Protein AF-A0A1N6DNS8-F1 (afdb_monomer)

InterPro domains:
  IPR029045 ClpP/crotonase-like domain superfamily [SSF52096] (50-118)

Sequence (137 aa):
MKKILEVLIFLCLSTLSILAQSKSKLLSKEEVLEDLDYLYKSLIEAHSQSAVTASQIQDYNFGEIVGEETGEYPSLYASVIRYKLPNSGIEVQASKGYIVRVNGSTTERGVIPDIFIKDYLLDEEDEILEGLLKRLN

Secondary structure (DSSP, 8-state):
-HHHHHHHHHHHHHHHHHHHTS---PPPHHHHHHHHHHHHHHHHHT-TTHHHHHHHHHHTTS---EES--SS-SSEEEEEEEEE-TTT-PEEEEEEEEEPPTT----SS-PPPSEE----TTSS--HHHHHHHHHH-

Foldseek 3Di:
DVVVVVVVVVVVVVVVVVVVVPDPPDDDPVRVVVVVVVVVVVVQLPPPCVQLVQLCCVVVVVDFFEEAFHNADNWAQDDWDWDADPPPRDIDIDGPDTHARPVRDPDRTGDGTPHYWYDPVPDPDDRRVVVVVVVVD

Structure (mmCIF, N/CA/C/O backbone):
data_AF-A0A1N6DNS8-F1
#
_entry.id   AF-A0A1N6DNS8-F1
#
loop_
_atom_site.group_PDB
_atom_site.id
_atom_site.type_symbol
_atom_site.label_atom_id
_atom_site.label_alt_id
_atom_site.label_comp_id
_atom_site.label_asym_id
_atom_site.label_entity_id
_atom_site.label_seq_id
_atom_site.pdbx_PDB_ins_code
_atom_site.Cartn_x
_atom_site.Cartn_y
_atom_site.Cartn_z
_atom_site.occupancy
_atom_site.B_iso_or_equiv
_atom_site.auth_seq_id
_atom_site.auth_comp_id
_atom_site.auth_asym_id
_atom_site.auth_atom_id
_atom_site.pdbx_PDB_model_num
ATOM 1 N N . MET A 1 1 ? -12.651 12.111 63.424 1.00 64.00 1 MET A N 1
ATOM 2 C CA . MET A 1 1 ? -11.457 11.521 62.773 1.00 64.00 1 MET A CA 1
ATOM 3 C C . MET A 1 1 ? -11.729 11.049 61.345 1.00 64.00 1 MET A C 1
ATOM 5 O O . MET A 1 1 ? -11.044 11.519 60.453 1.00 64.00 1 MET A O 1
ATOM 9 N N . LYS A 1 2 ? -12.752 10.218 61.090 1.00 69.00 2 LYS A N 1
ATOM 10 C CA . LYS A 1 2 ? -13.064 9.680 59.745 1.00 69.00 2 LYS A CA 1
ATOM 11 C C . LYS A 1 2 ? -13.299 10.750 58.655 1.00 69.00 2 LYS A C 1
ATOM 13 O O . LYS A 1 2 ? -12.671 10.695 57.610 1.00 69.00 2 LYS A O 1
ATOM 18 N N . LYS A 1 3 ? -14.077 11.797 58.962 1.00 69.12 3 LYS A N 1
ATOM 19 C CA . LYS A 1 3 ? -14.329 12.925 58.038 1.00 69.12 3 LYS A CA 1
ATOM 20 C C . LYS A 1 3 ? -13.080 13.745 57.686 1.00 69.12 3 LYS A C 1
ATOM 22 O O . LYS A 1 3 ? -12.985 14.276 56.592 1.00 69.12 3 LYS A O 1
ATOM 27 N N . ILE A 1 4 ? -12.121 13.850 58.608 1.00 80.75 4 ILE A N 1
ATOM 28 C CA . ILE A 1 4 ? -10.861 14.577 58.368 1.00 80.75 4 ILE A CA 1
ATOM 29 C C . ILE A 1 4 ? -9.964 13.759 57.431 1.00 80.75 4 ILE A C 1
ATOM 31 O O . ILE A 1 4 ? -9.344 14.317 56.532 1.00 80.75 4 ILE A O 1
ATOM 35 N N . LEU A 1 5 ? -9.954 12.434 57.603 1.00 81.00 5 LEU A N 1
ATOM 36 C CA . LEU A 1 5 ? -9.231 11.515 56.728 1.00 81.00 5 LEU A CA 1
ATOM 37 C C . LEU A 1 5 ? -9.802 11.520 55.300 1.00 81.00 5 LEU A C 1
ATOM 39 O O . LEU A 1 5 ? -9.039 11.568 54.344 1.00 81.00 5 LEU A O 1
ATOM 43 N N . GLU A 1 6 ? -11.128 11.540 55.151 1.00 78.25 6 GLU A N 1
ATOM 44 C CA . GLU A 1 6 ? -11.794 11.618 53.841 1.00 78.25 6 GLU A CA 1
ATOM 45 C C . GLU A 1 6 ? -11.474 12.927 53.102 1.00 78.25 6 GLU A C 1
ATOM 47 O O . GLU A 1 6 ? -11.162 12.901 51.913 1.00 78.25 6 GLU A O 1
ATOM 52 N N . VAL A 1 7 ? -11.463 14.063 53.810 1.00 79.94 7 VAL A N 1
ATOM 53 C CA . VAL A 1 7 ? -11.092 15.366 53.229 1.00 79.94 7 VAL A CA 1
ATOM 54 C C . VAL A 1 7 ? -9.617 15.398 52.815 1.00 79.94 7 VAL A C 1
ATOM 56 O O . VAL A 1 7 ? -9.301 15.899 51.739 1.00 79.94 7 VAL A O 1
ATOM 59 N N . LEU A 1 8 ? -8.717 14.822 53.619 1.00 78.94 8 LEU A N 1
ATOM 60 C CA . LEU A 1 8 ? -7.289 14.723 53.291 1.00 78.94 8 LEU A CA 1
ATOM 61 C C . LEU A 1 8 ? -7.030 13.847 52.061 1.00 78.94 8 LEU A C 1
ATOM 63 O O . LEU A 1 8 ? -6.224 14.213 51.208 1.00 78.94 8 LEU A O 1
ATOM 67 N N . ILE A 1 9 ? -7.739 12.723 51.936 1.00 79.56 9 ILE A N 1
ATOM 68 C CA . ILE A 1 9 ? -7.652 11.848 50.761 1.00 79.56 9 ILE A CA 1
ATOM 69 C C . ILE A 1 9 ? -8.123 12.602 49.511 1.00 79.56 9 ILE A C 1
ATOM 71 O O . ILE A 1 9 ? -7.428 12.591 48.496 1.00 79.56 9 ILE A O 1
ATOM 75 N N . PHE A 1 10 ? -9.241 13.328 49.592 1.00 76.44 10 PHE A N 1
ATOM 76 C CA . PHE A 1 10 ? -9.766 14.100 48.462 1.00 76.44 10 PHE A CA 1
ATOM 77 C C . PHE A 1 10 ? -8.820 15.235 48.025 1.00 76.44 10 PHE A C 1
ATOM 79 O O . PHE A 1 10 ? -8.653 15.469 46.829 1.00 76.44 10 PHE A O 1
ATOM 86 N N . LEU A 1 11 ? -8.142 15.894 48.976 1.00 71.06 11 LEU A N 1
ATOM 87 C CA . LEU A 1 11 ? -7.125 16.918 48.694 1.00 71.06 11 LEU A CA 1
ATOM 88 C C . LEU A 1 11 ? -5.854 16.328 48.044 1.00 71.06 11 LEU A C 1
ATOM 90 O O . LEU A 1 11 ? -5.234 16.950 47.182 1.00 71.06 11 LEU A O 1
ATOM 94 N N . CYS A 1 12 ? -5.466 15.110 48.431 1.00 68.81 12 CYS A N 1
ATOM 95 C CA . CYS A 1 12 ? -4.342 14.398 47.818 1.00 68.81 12 CYS A CA 1
ATOM 96 C C . CYS A 1 12 ? -4.657 13.959 46.376 1.00 68.81 12 CYS A C 1
ATOM 98 O O . CYS A 1 12 ? -3.835 14.125 45.478 1.00 68.81 12 CYS A O 1
ATOM 100 N N . LEU A 1 13 ? -5.859 13.434 46.123 1.00 65.81 13 LEU A N 1
ATOM 101 C CA . LEU A 1 13 ? -6.272 12.990 44.785 1.00 65.81 13 LEU A CA 1
ATOM 102 C C . LEU A 1 13 ? -6.435 14.147 43.786 1.00 65.81 13 LEU A C 1
ATOM 104 O O . LEU A 1 13 ? -6.125 13.989 42.602 1.00 65.81 13 LEU A O 1
ATOM 108 N N . SER A 1 14 ? -6.867 15.324 44.245 1.00 64.25 14 SER A N 1
ATOM 109 C CA . SER A 1 14 ? -6.985 16.496 43.372 1.00 64.25 14 SER A CA 1
ATOM 110 C C . SER A 1 14 ? -5.620 17.065 42.969 1.00 64.25 14 SER A C 1
ATOM 112 O O . SER A 1 14 ? -5.445 17.475 41.823 1.00 64.25 14 SER A O 1
ATOM 114 N N . THR A 1 15 ? -4.619 17.015 43.853 1.00 60.06 15 THR A N 1
ATOM 115 C CA . THR A 1 15 ? -3.256 17.497 43.557 1.00 60.06 15 THR A CA 1
ATOM 116 C C . THR A 1 15 ? -2.458 16.548 42.654 1.00 60.06 15 THR A C 1
ATOM 118 O O . THR A 1 15 ? -1.701 17.015 41.803 1.00 60.06 15 THR A O 1
ATOM 121 N N . LEU A 1 16 ? -2.693 15.232 42.739 1.00 58.09 16 LEU A N 1
ATOM 122 C CA . LEU A 1 16 ? -2.138 14.235 41.805 1.00 58.09 16 LEU A CA 1
ATOM 123 C C . LEU A 1 16 ? -2.593 14.464 40.352 1.00 58.09 16 LEU A C 1
ATOM 125 O O . LEU A 1 16 ? -1.810 14.288 39.419 1.00 58.09 16 LEU A O 1
ATOM 129 N N . SER A 1 17 ? -3.832 14.922 40.159 1.00 56.84 17 SER A N 1
ATOM 130 C CA . SER A 1 17 ? -4.396 15.189 38.828 1.00 56.84 17 SER A CA 1
ATOM 131 C C . SER A 1 17 ? -3.780 16.424 38.150 1.00 56.84 17 SER A C 1
ATOM 133 O O . SER A 1 17 ? -3.705 16.476 36.924 1.00 56.84 17 SER A O 1
ATOM 135 N N . ILE A 1 18 ? -3.308 17.402 38.934 1.00 56.00 18 ILE A N 1
ATOM 136 C CA . ILE A 1 18 ? -2.697 18.647 38.432 1.00 56.00 18 ILE A CA 1
ATOM 137 C C . ILE A 1 18 ? -1.241 18.406 37.996 1.00 56.00 18 ILE A C 1
ATOM 139 O O . ILE A 1 18 ? -0.801 18.940 36.981 1.00 56.00 18 ILE A O 1
ATOM 143 N N . LEU A 1 19 ? -0.503 17.547 38.709 1.00 53.19 19 LEU A N 1
ATOM 144 C CA . LEU A 1 19 ? 0.877 17.180 38.359 1.00 53.19 19 LEU A CA 1
ATOM 145 C C . LEU A 1 19 ? 0.963 16.283 37.112 1.00 53.19 19 LEU A C 1
ATOM 147 O O . LEU A 1 19 ? 1.930 16.386 36.358 1.00 53.19 19 LEU A O 1
ATOM 151 N N . ALA A 1 20 ? -0.049 15.446 36.858 1.00 53.62 20 ALA A N 1
ATOM 152 C CA . ALA A 1 20 ? -0.094 14.582 35.675 1.00 53.62 20 ALA A CA 1
ATOM 153 C C . ALA A 1 20 ? -0.348 15.351 34.362 1.00 53.62 20 ALA A C 1
ATOM 155 O O . ALA A 1 20 ? 0.065 14.892 33.301 1.00 53.62 20 ALA A O 1
ATOM 156 N N . GLN A 1 21 ? -0.981 16.530 34.420 1.00 54.34 21 GLN A N 1
ATOM 157 C CA . GLN A 1 21 ? -1.302 17.335 33.232 1.00 54.34 21 GLN A CA 1
ATOM 158 C C . GLN A 1 21 ? -0.186 18.314 32.807 1.00 54.34 21 GLN A C 1
ATOM 160 O O . GLN A 1 21 ? -0.328 18.992 31.796 1.00 54.34 21 GLN A O 1
ATOM 165 N N . SER A 1 22 ? 0.939 18.398 33.532 1.00 48.84 22 SER A N 1
ATOM 166 C CA . SER A 1 22 ? 1.898 19.513 33.390 1.00 48.84 22 SER A CA 1
ATOM 167 C C . SER A 1 22 ? 3.200 19.208 32.624 1.00 48.84 22 SER A C 1
ATOM 169 O O . SER A 1 22 ? 4.074 20.074 32.558 1.00 48.84 22 SER A O 1
ATOM 171 N N . LYS A 1 23 ? 3.391 18.022 32.038 1.00 49.31 23 LYS A N 1
ATOM 172 C CA . LYS A 1 23 ? 4.603 17.725 31.247 1.00 49.31 23 LYS A CA 1
ATOM 173 C C . LYS A 1 23 ? 4.253 17.336 29.813 1.00 49.31 23 LYS A C 1
ATOM 175 O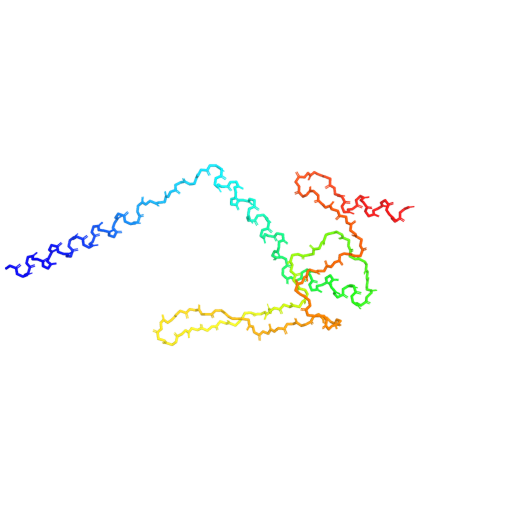 O . LYS A 1 23 ? 4.344 16.171 29.444 1.00 49.31 23 LYS A O 1
ATOM 180 N N . SER A 1 24 ? 3.928 18.316 28.971 1.00 57.44 24 SER A N 1
ATOM 181 C CA . SER A 1 24 ? 4.277 18.177 27.556 1.00 57.44 24 SER A CA 1
ATOM 182 C C . SER A 1 24 ? 5.804 18.239 27.475 1.00 57.44 24 SER A C 1
ATOM 184 O O . SER A 1 24 ? 6.420 19.288 27.658 1.00 57.44 24 SER A O 1
ATOM 186 N N . LYS A 1 25 ? 6.449 17.081 27.311 1.00 71.88 25 LYS A N 1
ATOM 187 C CA . LYS A 1 25 ? 7.879 17.036 26.999 1.00 71.88 25 LYS A CA 1
ATOM 188 C C . LYS A 1 25 ? 8.037 17.733 25.644 1.00 71.88 25 LYS A C 1
ATOM 190 O O . LYS A 1 25 ? 7.491 17.259 24.655 1.00 71.88 25 LYS A O 1
ATOM 195 N N . LEU A 1 26 ? 8.707 18.885 25.619 1.00 72.81 26 LEU A N 1
ATOM 196 C CA . LEU A 1 26 ? 9.147 19.496 24.365 1.00 72.81 26 LEU A CA 1
ATOM 197 C C . LEU A 1 26 ? 10.081 18.491 23.683 1.00 72.81 26 LEU A C 1
ATOM 199 O O . LEU A 1 26 ? 11.079 18.094 24.287 1.00 72.81 26 LEU A O 1
ATOM 203 N N . LEU A 1 27 ? 9.702 18.047 22.485 1.00 81.31 27 LEU A N 1
ATOM 204 C CA . LEU A 1 27 ? 10.492 17.119 21.680 1.00 81.31 27 LEU A CA 1
ATOM 205 C C . LEU A 1 27 ? 11.820 17.777 21.291 1.00 81.31 27 LEU A C 1
ATOM 207 O O . LEU A 1 27 ? 11.866 18.978 21.004 1.00 81.31 27 LEU A O 1
ATOM 211 N N . SER A 1 28 ? 12.902 17.001 21.290 1.00 88.38 28 SER A N 1
ATOM 212 C CA . SER A 1 28 ? 14.176 17.446 20.733 1.00 88.38 28 SER A CA 1
ATOM 213 C C . SER A 1 28 ? 14.093 17.526 19.206 1.00 88.38 28 SER A C 1
ATOM 215 O O . SER A 1 28 ? 13.202 16.955 18.577 1.00 88.38 28 SER A O 1
ATOM 217 N N . LYS A 1 29 ? 15.035 18.242 18.584 1.00 90.00 29 LYS A N 1
ATOM 218 C CA . LYS A 1 29 ? 15.113 18.329 17.120 1.00 90.00 29 LYS A CA 1
ATOM 219 C C . LYS A 1 29 ? 15.270 16.941 16.491 1.00 90.00 29 LYS A C 1
ATOM 221 O O . LYS A 1 29 ? 14.706 16.686 15.436 1.00 90.00 29 LYS A O 1
ATOM 226 N N . GLU A 1 30 ? 16.029 16.068 17.139 1.00 92.75 30 GLU A N 1
ATOM 227 C CA . GLU A 1 30 ? 16.284 14.696 16.706 1.00 92.75 30 GLU A CA 1
ATOM 228 C C . GLU A 1 30 ? 15.007 13.854 16.768 1.00 92.75 30 GLU A C 1
ATOM 230 O O . GLU A 1 30 ? 14.681 13.214 15.776 1.00 92.75 30 GLU A O 1
ATOM 235 N N . GLU A 1 31 ? 14.244 13.935 17.869 1.00 88.75 31 GLU A N 1
ATOM 236 C CA . GLU A 1 31 ? 12.945 13.251 18.004 1.00 88.75 31 GLU A CA 1
ATOM 237 C C . GLU A 1 31 ? 11.963 13.712 16.904 1.00 88.75 31 GLU A C 1
ATOM 239 O O . GLU A 1 31 ? 11.290 12.894 16.287 1.00 88.75 31 GLU A O 1
ATOM 244 N N . VAL A 1 32 ? 11.932 15.013 16.582 1.00 87.12 32 VAL A N 1
ATOM 245 C CA . VAL A 1 32 ? 11.083 15.546 15.497 1.00 87.12 32 VAL A CA 1
ATOM 246 C C . VAL A 1 32 ? 11.524 15.057 14.113 1.00 87.12 32 VAL A C 1
ATOM 248 O O . VAL A 1 32 ? 10.679 14.814 13.256 1.00 87.12 32 VAL A O 1
ATOM 251 N N . LEU A 1 33 ? 12.831 14.941 13.863 1.00 86.69 33 LEU A N 1
ATOM 252 C CA . LEU A 1 33 ? 13.345 14.451 12.579 1.00 86.69 33 LEU A CA 1
ATOM 253 C C . LEU A 1 33 ? 13.067 12.957 12.387 1.00 86.69 33 LEU A C 1
ATOM 255 O O . LEU A 1 33 ? 12.752 12.547 11.274 1.00 86.69 33 LEU A O 1
ATOM 259 N N . GLU A 1 34 ? 13.149 12.166 13.455 1.00 90.69 34 GLU A N 1
ATOM 260 C CA . GLU A 1 34 ? 12.799 10.743 13.436 1.00 90.69 34 GLU A CA 1
ATOM 261 C C . GLU A 1 34 ? 11.298 10.543 13.187 1.00 90.69 34 GLU A C 1
ATOM 263 O O . GLU A 1 34 ? 10.919 9.768 12.311 1.00 90.69 34 GLU A O 1
ATOM 268 N N . ASP A 1 35 ? 10.445 11.320 13.862 1.00 87.00 35 ASP A N 1
ATOM 269 C CA . ASP A 1 35 ? 8.999 11.324 13.614 1.00 87.00 35 ASP A CA 1
ATOM 270 C C . ASP A 1 35 ? 8.662 11.765 12.181 1.00 87.00 35 ASP A C 1
ATOM 272 O O . ASP A 1 35 ? 7.724 11.241 11.581 1.00 87.00 35 ASP A O 1
ATOM 276 N N . LEU A 1 36 ? 9.414 12.715 11.611 1.00 85.19 36 LEU A N 1
ATOM 277 C CA . LEU A 1 36 ? 9.203 13.172 10.238 1.00 85.19 36 LEU A CA 1
ATOM 278 C C . LEU A 1 36 ? 9.614 12.109 9.213 1.00 85.19 36 LEU A C 1
ATOM 280 O O . LEU A 1 36 ? 8.876 11.902 8.255 1.00 85.19 36 LEU A O 1
ATOM 284 N N . ASP A 1 37 ? 10.732 11.411 9.423 1.00 81.75 37 ASP A N 1
ATOM 285 C CA . ASP A 1 37 ? 11.141 10.261 8.602 1.00 81.75 37 ASP A CA 1
ATOM 286 C C . ASP A 1 37 ? 10.127 9.110 8.706 1.00 81.75 37 ASP A C 1
ATOM 288 O O . ASP A 1 37 ? 9.737 8.518 7.699 1.00 81.75 37 ASP A O 1
ATOM 292 N N . TYR A 1 38 ? 9.623 8.839 9.912 1.00 82.06 38 TYR A N 1
ATOM 293 C CA . TYR A 1 38 ? 8.574 7.847 10.134 1.00 82.06 38 TYR A CA 1
ATOM 294 C C . TYR A 1 38 ? 7.263 8.232 9.441 1.00 82.06 38 TYR A C 1
ATOM 296 O O . TYR A 1 38 ? 6.665 7.408 8.747 1.00 82.06 38 TYR A O 1
ATOM 304 N N . LEU A 1 39 ? 6.816 9.482 9.597 1.00 78.12 39 LEU A N 1
ATOM 305 C CA . LEU A 1 39 ? 5.620 10.004 8.939 1.00 78.12 39 LEU A CA 1
ATOM 306 C C . LEU A 1 39 ? 5.769 9.931 7.421 1.00 78.12 39 LEU A C 1
ATOM 308 O O . LEU A 1 39 ? 4.842 9.523 6.730 1.00 78.12 39 LEU A O 1
ATOM 312 N N . TYR A 1 40 ? 6.939 10.298 6.914 1.00 74.31 40 TYR A N 1
ATOM 313 C CA . TYR A 1 40 ? 7.266 10.263 5.501 1.00 74.31 40 TYR A CA 1
ATOM 314 C C . TYR A 1 40 ? 7.179 8.842 4.925 1.00 74.31 40 TYR A C 1
ATOM 316 O O . TYR A 1 40 ? 6.443 8.612 3.966 1.00 74.31 40 TYR A O 1
ATOM 324 N N . LYS A 1 41 ? 7.826 7.866 5.573 1.00 70.75 41 LYS A N 1
ATOM 325 C CA . LYS A 1 41 ? 7.721 6.442 5.211 1.00 70.75 41 LYS A CA 1
ATOM 326 C C . LYS A 1 41 ? 6.282 5.939 5.287 1.00 70.75 41 LYS A C 1
ATOM 328 O O . LYS A 1 41 ? 5.803 5.304 4.355 1.00 70.75 41 LYS A O 1
ATOM 333 N N . SER A 1 42 ? 5.566 6.308 6.349 1.00 70.75 42 SER A N 1
ATOM 334 C CA . SER A 1 42 ? 4.161 5.931 6.537 1.00 70.75 42 SER A CA 1
ATOM 335 C C . SER A 1 42 ? 3.254 6.499 5.439 1.00 70.75 42 SER A C 1
ATOM 337 O O . SER A 1 42 ? 2.283 5.859 5.054 1.00 70.75 42 SER A O 1
ATOM 339 N N . LEU A 1 43 ? 3.539 7.701 4.928 1.00 67.94 43 LEU A N 1
ATOM 340 C CA . LEU A 1 43 ? 2.760 8.322 3.854 1.00 67.94 43 LEU A CA 1
ATOM 341 C C . LEU A 1 43 ? 2.996 7.647 2.499 1.00 67.94 43 LEU A C 1
ATOM 343 O O . LEU A 1 43 ? 2.027 7.454 1.770 1.00 67.94 43 LEU A O 1
ATOM 347 N N . ILE A 1 44 ? 4.236 7.245 2.198 1.00 63.09 44 ILE A N 1
ATOM 348 C CA . ILE A 1 44 ? 4.562 6.432 1.011 1.00 63.09 44 ILE A CA 1
ATOM 349 C C . ILE A 1 44 ? 3.821 5.090 1.068 1.00 63.09 44 ILE A C 1
ATOM 351 O O . ILE A 1 44 ? 3.286 4.621 0.062 1.00 63.09 44 ILE A O 1
ATOM 355 N N . GLU A 1 45 ? 3.746 4.488 2.255 1.00 60.56 45 GLU A N 1
ATOM 356 C CA . GLU A 1 45 ? 3.001 3.249 2.472 1.00 60.56 45 GLU A CA 1
ATOM 357 C C . GLU A 1 45 ? 1.477 3.444 2.350 1.00 60.56 45 GLU A C 1
ATOM 359 O O . GLU A 1 45 ? 0.797 2.545 1.872 1.00 60.56 45 GLU A O 1
ATOM 364 N N . ALA A 1 46 ? 0.924 4.611 2.705 1.00 57.00 46 ALA A N 1
ATOM 365 C CA . ALA A 1 46 ? -0.521 4.839 2.869 1.00 57.00 46 ALA A CA 1
ATOM 366 C C . ALA A 1 46 ? -1.317 5.232 1.598 1.00 57.00 46 ALA A C 1
ATOM 368 O O . ALA A 1 46 ? -2.393 5.841 1.690 1.00 57.00 46 ALA A O 1
ATOM 369 N N . HIS A 1 47 ? -0.850 4.904 0.391 1.00 61.41 47 HIS A N 1
ATOM 370 C CA . HIS A 1 47 ? -1.574 5.224 -0.849 1.00 61.41 47 HIS A CA 1
ATOM 371 C C . HIS A 1 47 ? -2.668 4.202 -1.184 1.00 61.41 47 HIS A C 1
ATOM 373 O O . HIS A 1 47 ? -2.590 3.461 -2.170 1.00 61.41 47 HIS A O 1
ATOM 379 N N . SER A 1 48 ? -3.741 4.228 -0.390 1.00 60.22 48 SER A N 1
ATOM 380 C CA . SER A 1 48 ? -4.638 3.081 -0.221 1.00 60.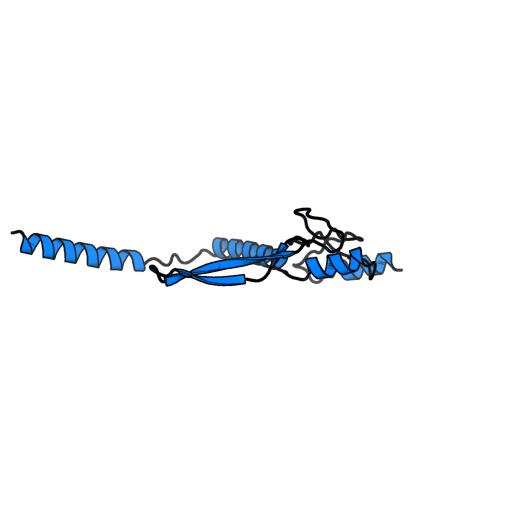22 48 SER A CA 1
ATOM 381 C C . SER A 1 48 ? -5.426 2.565 -1.424 1.00 60.22 48 SER A C 1
ATOM 383 O O . SER A 1 48 ? -6.074 1.525 -1.361 1.00 60.22 48 SER A O 1
ATOM 385 N N . GLN A 1 49 ? -5.373 3.249 -2.565 1.00 75.31 49 GLN A N 1
ATOM 386 C CA . GLN A 1 49 ? -6.049 2.804 -3.790 1.00 75.31 49 GLN A CA 1
ATOM 387 C C . GLN A 1 49 ? -5.138 2.764 -5.025 1.00 75.31 49 GLN A C 1
ATOM 389 O O . GLN A 1 49 ? -5.544 2.252 -6.074 1.00 75.31 49 GLN A O 1
ATOM 394 N N . SER A 1 50 ? -3.893 3.236 -4.916 1.00 87.56 50 SER A N 1
ATOM 395 C CA . SER A 1 50 ? -2.947 3.219 -6.036 1.00 87.56 50 SER A CA 1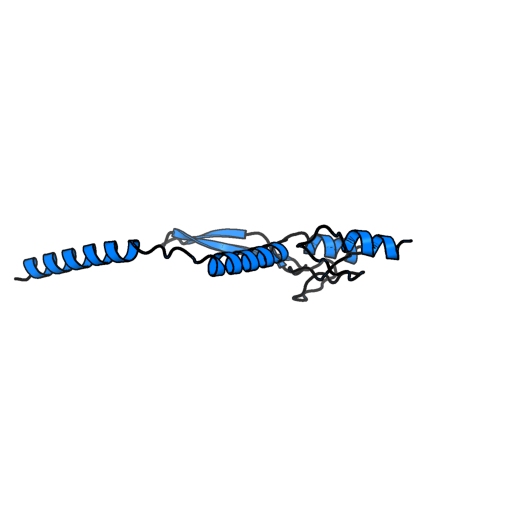
ATOM 396 C C . SER A 1 50 ? -2.475 1.797 -6.339 1.00 87.56 50 SER A C 1
ATOM 398 O O . SER A 1 50 ? -2.405 1.425 -7.506 1.00 87.56 50 SER A O 1
ATOM 400 N N . ALA A 1 51 ? -2.265 0.962 -5.313 1.00 92.06 51 ALA A N 1
ATOM 401 C CA . ALA A 1 51 ? -1.917 -0.452 -5.482 1.00 92.06 51 ALA A CA 1
ATOM 402 C C . ALA A 1 51 ? -3.036 -1.251 -6.177 1.00 92.06 51 ALA A C 1
ATOM 404 O O . ALA A 1 51 ? -2.773 -2.029 -7.093 1.00 92.06 51 ALA A O 1
ATOM 405 N N . VAL A 1 52 ? -4.304 -1.019 -5.813 1.00 93.44 52 VAL A N 1
ATOM 406 C CA . VAL A 1 52 ? -5.449 -1.652 -6.495 1.00 93.44 52 VAL A CA 1
ATOM 407 C C . VAL A 1 52 ? -5.469 -1.256 -7.969 1.00 93.44 52 VAL A C 1
ATOM 409 O O . VAL A 1 52 ? -5.526 -2.127 -8.835 1.00 93.44 52 VAL A O 1
ATOM 412 N N . THR A 1 53 ? -5.344 0.039 -8.262 1.00 94.00 53 THR A N 1
ATOM 413 C CA . THR A 1 53 ? -5.351 0.551 -9.640 1.00 94.00 53 THR A CA 1
ATOM 414 C C . THR A 1 53 ? -4.174 0.007 -10.457 1.00 94.00 53 THR A C 1
ATOM 416 O O . THR A 1 53 ? -4.378 -0.507 -11.555 1.00 94.00 53 THR A O 1
ATOM 419 N N . ALA A 1 54 ? -2.954 0.042 -9.914 1.00 95.25 54 ALA A N 1
ATOM 420 C CA . ALA A 1 54 ? -1.759 -0.490 -10.568 1.00 95.25 54 ALA A CA 1
ATOM 421 C C . ALA A 1 54 ? -1.893 -1.993 -10.860 1.00 95.25 54 ALA A C 1
ATOM 423 O O . ALA A 1 54 ? -1.591 -2.445 -11.962 1.00 95.25 54 ALA A O 1
ATOM 424 N N . SER A 1 55 ? -2.440 -2.762 -9.912 1.00 95.75 55 SER A N 1
ATOM 425 C CA . SER A 1 55 ? -2.685 -4.192 -10.108 1.00 95.75 55 SER A CA 1
ATOM 426 C C . SER A 1 55 ? -3.683 -4.473 -11.232 1.00 95.75 55 SER A C 1
ATOM 428 O O . SER A 1 55 ? -3.502 -5.429 -11.979 1.00 95.75 55 SER A O 1
ATOM 430 N N . GLN A 1 56 ? -4.707 -3.627 -11.389 1.00 96.25 56 GLN A N 1
ATOM 431 C CA . GLN A 1 56 ? -5.694 -3.749 -12.460 1.00 96.25 56 GLN A CA 1
ATOM 432 C C . GLN A 1 56 ? -5.093 -3.396 -13.820 1.00 96.25 56 GLN A C 1
ATOM 434 O O . GLN A 1 56 ? -5.391 -4.077 -14.797 1.00 96.25 56 GLN A O 1
ATOM 439 N N . ILE A 1 57 ? -4.233 -2.3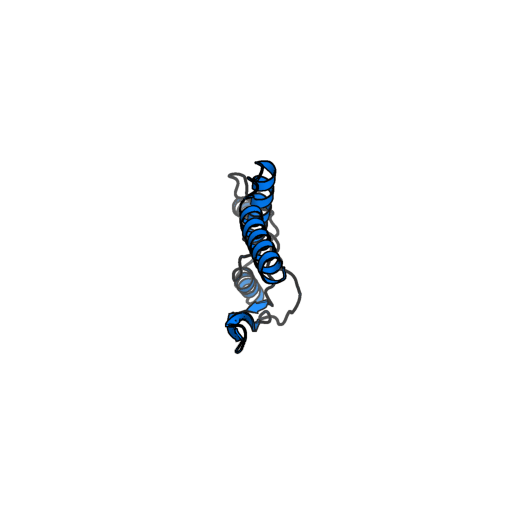74 -13.888 1.00 97.69 57 ILE A N 1
ATOM 440 C CA . ILE A 1 57 ? -3.497 -2.037 -15.114 1.00 97.69 57 ILE A CA 1
ATOM 441 C C . ILE A 1 57 ? -2.682 -3.250 -15.588 1.00 97.69 57 ILE A C 1
ATOM 443 O O . ILE A 1 57 ? -2.789 -3.610 -16.760 1.00 97.69 57 ILE A O 1
ATOM 447 N N . GLN A 1 58 ? -1.967 -3.926 -14.680 1.00 97.00 58 GLN A N 1
ATOM 448 C CA . GLN A 1 58 ? -1.233 -5.160 -14.995 1.00 97.00 58 GLN A CA 1
ATOM 449 C C . GLN A 1 58 ? -2.159 -6.315 -15.377 1.00 97.00 58 GLN A C 1
ATOM 451 O O . GLN A 1 58 ? -2.000 -6.920 -16.432 1.00 97.00 58 GLN A O 1
ATOM 456 N N . ASP A 1 59 ? -3.149 -6.623 -14.535 1.00 97.50 59 ASP A N 1
ATOM 457 C CA . ASP A 1 59 ? -4.001 -7.806 -14.703 1.00 97.50 59 ASP A CA 1
ATOM 458 C C . ASP A 1 59 ? -4.823 -7.755 -15.997 1.00 97.50 59 ASP A C 1
ATOM 460 O O . ASP A 1 59 ? -5.088 -8.791 -16.609 1.00 97.50 59 ASP A O 1
ATOM 464 N N . TYR A 1 60 ? -5.215 -6.553 -16.428 1.00 98.00 60 TYR A N 1
ATOM 465 C CA . TYR A 1 60 ? -5.933 -6.344 -17.683 1.00 98.00 60 TYR A CA 1
ATOM 466 C C . TYR A 1 60 ? -5.022 -6.035 -18.877 1.00 98.00 60 TYR A C 1
ATOM 468 O O . TYR A 1 60 ? -5.529 -5.890 -19.989 1.00 98.00 60 TYR A O 1
ATOM 476 N N . ASN A 1 61 ? -3.701 -5.976 -18.686 1.00 96.81 61 ASN A N 1
ATOM 477 C CA . ASN A 1 61 ? -2.724 -5.580 -19.705 1.00 96.81 61 ASN A CA 1
ATOM 478 C C . ASN A 1 61 ? -3.035 -4.206 -20.333 1.00 96.81 61 ASN A C 1
ATOM 480 O O . ASN A 1 61 ? -2.951 -4.029 -21.548 1.00 96.81 61 ASN A O 1
ATOM 484 N N . PHE A 1 62 ? -3.434 -3.230 -19.516 1.00 97.94 62 PHE A N 1
ATOM 485 C CA . PHE A 1 62 ? -3.678 -1.855 -19.972 1.00 97.94 62 PHE A CA 1
ATOM 486 C C . PHE A 1 62 ? -2.399 -1.020 -20.078 1.00 97.94 62 PHE A C 1
ATOM 488 O O . PHE A 1 62 ? -2.408 0.024 -20.727 1.00 97.94 62 PHE A O 1
ATOM 495 N N . GLY A 1 63 ? -1.310 -1.472 -19.463 1.00 96.00 63 GLY A N 1
ATOM 496 C CA . GLY A 1 63 ? -0.010 -0.819 -19.496 1.00 96.00 63 GLY A CA 1
ATOM 497 C C . GLY A 1 63 ? 0.993 -1.533 -18.597 1.00 96.00 63 GLY A C 1
ATOM 498 O O . GLY A 1 63 ? 0.654 -2.521 -17.947 1.00 96.00 63 GLY A O 1
ATOM 499 N N . GLU A 1 64 ? 2.211 -1.006 -18.565 1.00 95.94 64 GLU A N 1
ATOM 500 C CA . GLU A 1 64 ? 3.284 -1.464 -17.682 1.00 95.94 64 GLU A CA 1
ATOM 501 C C . GLU A 1 64 ? 3.396 -0.535 -16.470 1.00 95.94 64 GLU A C 1
ATOM 503 O O . GLU A 1 64 ? 3.267 0.687 -16.584 1.00 95.94 64 GLU A O 1
ATOM 508 N N . ILE A 1 65 ? 3.641 -1.118 -15.302 1.00 96.50 65 ILE A N 1
ATOM 509 C CA . ILE A 1 65 ? 3.908 -0.401 -14.059 1.00 96.50 65 ILE A CA 1
ATOM 510 C C . ILE A 1 65 ? 5.414 -0.217 -13.906 1.00 96.50 65 ILE A C 1
ATOM 512 O O . ILE A 1 65 ? 6.186 -1.173 -13.999 1.00 96.50 65 ILE A O 1
ATOM 516 N N . VAL A 1 66 ? 5.827 1.019 -13.641 1.00 96.19 66 VAL A N 1
ATOM 517 C CA . VAL A 1 66 ? 7.232 1.414 -13.502 1.00 96.19 66 VAL A CA 1
ATOM 518 C C . VAL A 1 66 ? 7.454 1.980 -12.105 1.00 96.19 66 VAL A C 1
ATOM 520 O O . VAL A 1 66 ? 6.629 2.760 -11.634 1.00 96.19 66 VAL A O 1
ATOM 523 N N . GLY A 1 67 ? 8.548 1.592 -11.451 1.00 94.19 67 GLY A N 1
ATOM 524 C CA . GLY A 1 67 ? 8.919 2.101 -10.128 1.00 94.19 67 GLY A CA 1
ATOM 525 C C . GLY A 1 67 ? 9.385 1.008 -9.177 1.00 94.19 67 GLY A C 1
ATOM 526 O O . GLY A 1 67 ? 10.137 0.117 -9.573 1.00 94.19 67 GLY A O 1
ATOM 527 N N . GLU A 1 68 ? 8.922 1.073 -7.930 1.00 93.62 68 GLU A N 1
ATOM 528 C CA . GLU A 1 68 ? 9.211 0.110 -6.864 1.00 93.62 68 GLU A CA 1
ATOM 529 C C . GLU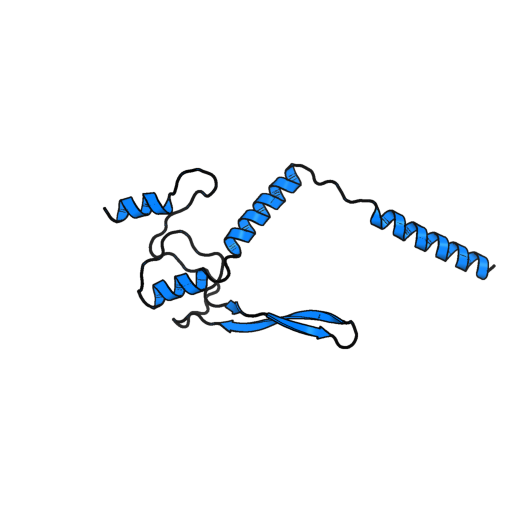 A 1 68 ? 7.944 -0.657 -6.438 1.00 93.62 68 GLU A C 1
ATOM 531 O O . GLU A 1 68 ? 6.833 -0.359 -6.881 1.00 93.6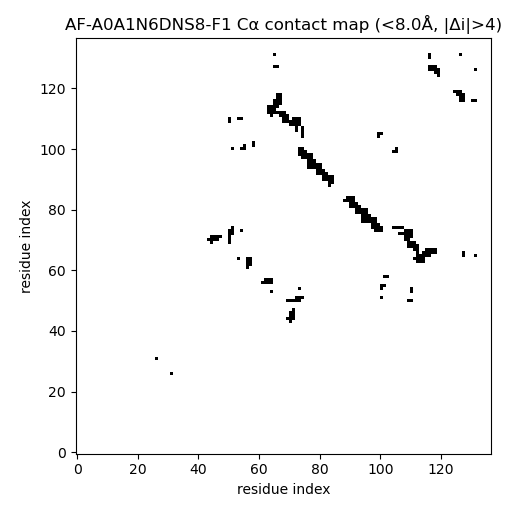2 68 GLU A O 1
ATOM 536 N N . GLU A 1 69 ? 8.102 -1.688 -5.601 1.00 94.25 69 GLU A N 1
ATOM 537 C CA . GLU A 1 69 ? 6.961 -2.422 -5.040 1.00 94.25 69 GLU A CA 1
ATOM 538 C C . GLU A 1 69 ? 6.087 -1.492 -4.185 1.00 94.25 69 GLU A C 1
ATOM 540 O O . GLU A 1 69 ? 6.590 -0.771 -3.325 1.00 94.25 69 GLU A O 1
ATOM 545 N N . THR A 1 70 ? 4.768 -1.511 -4.402 1.00 91.62 70 THR A N 1
ATOM 546 C CA . THR A 1 70 ? 3.849 -0.673 -3.615 1.00 91.62 70 THR A CA 1
ATOM 547 C C . THR A 1 70 ? 3.784 -1.123 -2.155 1.00 91.62 70 THR A C 1
ATOM 549 O O . THR A 1 70 ? 3.786 -2.319 -1.876 1.00 91.62 70 THR A O 1
ATOM 552 N N . GLY A 1 71 ? 3.609 -0.185 -1.220 1.00 86.56 71 GLY A N 1
ATOM 553 C CA . GLY A 1 71 ? 3.484 -0.513 0.208 1.00 86.56 71 GLY A CA 1
ATOM 554 C C . GLY A 1 71 ? 2.207 -1.282 0.581 1.00 86.56 71 GLY A C 1
ATOM 555 O O . GLY A 1 71 ? 2.212 -2.066 1.527 1.00 86.56 71 GLY A O 1
ATOM 556 N N . GLU A 1 72 ? 1.120 -1.110 -0.180 1.00 86.94 72 GLU A N 1
ATOM 557 C CA . GLU A 1 72 ? -0.159 -1.787 0.069 1.00 86.94 72 GLU A CA 1
ATOM 558 C C . GLU A 1 72 ? -0.406 -3.002 -0.823 1.00 86.94 72 GLU A C 1
ATOM 560 O O . GLU A 1 72 ? 0.075 -3.097 -1.955 1.00 86.94 72 GLU A O 1
ATOM 565 N N . TYR A 1 73 ? -1.228 -3.918 -0.307 1.00 91.81 73 TYR A N 1
ATOM 566 C CA . TYR A 1 73 ? -1.591 -5.156 -0.983 1.00 91.81 73 TYR A CA 1
ATOM 567 C C . TYR A 1 73 ? -2.807 -4.937 -1.889 1.00 91.81 73 TYR A C 1
ATOM 569 O O . TYR A 1 73 ? -3.816 -4.404 -1.433 1.00 91.81 73 TYR A O 1
ATOM 577 N N . PRO A 1 74 ? -2.789 -5.415 -3.145 1.00 93.69 74 PRO A N 1
ATOM 578 C CA . PRO A 1 74 ? -3.962 -5.373 -4.024 1.00 93.69 74 PRO A CA 1
ATOM 579 C C . PRO A 1 74 ? -5.178 -6.140 -3.492 1.00 93.69 74 PRO A C 1
ATOM 581 O O . PRO A 1 74 ? -6.310 -5.864 -3.888 1.00 93.69 74 PRO A O 1
ATOM 584 N N . SER A 1 75 ? -4.932 -7.107 -2.604 1.00 94.50 75 SER A N 1
ATOM 585 C CA . SER A 1 75 ? -5.959 -7.831 -1.861 1.00 94.50 75 SER A CA 1
ATOM 586 C C . SER A 1 75 ? -5.991 -7.322 -0.426 1.00 94.50 75 SER A C 1
ATOM 588 O O . SER A 1 75 ? -5.095 -7.625 0.361 1.00 94.50 75 SER A O 1
ATOM 590 N N . LEU A 1 76 ? -7.011 -6.531 -0.088 1.00 91.62 76 LEU A N 1
ATOM 591 C CA . LEU A 1 76 ? -7.041 -5.744 1.145 1.00 91.62 76 LEU A CA 1
ATOM 592 C C . LEU A 1 76 ? -8.420 -5.676 1.800 1.00 91.62 76 LEU A C 1
ATOM 594 O O . LEU A 1 76 ? -9.462 -5.916 1.187 1.00 91.62 76 LEU A O 1
ATOM 598 N N . TYR A 1 77 ? -8.417 -5.290 3.073 1.00 90.25 77 TYR A N 1
ATOM 599 C CA . TYR A 1 77 ? -9.628 -4.963 3.813 1.00 90.25 77 TYR A CA 1
ATOM 600 C C . TYR A 1 77 ? -10.056 -3.530 3.525 1.00 90.25 77 TYR A C 1
ATOM 602 O O . TYR A 1 77 ? -9.369 -2.582 3.892 1.00 90.25 77 TYR A O 1
ATOM 610 N N . ALA A 1 78 ? -11.217 -3.372 2.901 1.00 87.25 78 ALA A N 1
ATOM 611 C CA . ALA A 1 78 ? -11.699 -2.084 2.431 1.00 87.25 78 ALA A CA 1
ATOM 612 C C . ALA A 1 78 ? -13.013 -1.681 3.099 1.00 87.25 78 ALA A C 1
ATOM 614 O O . ALA A 1 78 ? -13.795 -2.516 3.570 1.00 87.25 78 ALA A O 1
ATOM 615 N N . SER A 1 79 ? -13.272 -0.370 3.049 1.00 87.06 79 SER A N 1
ATOM 616 C CA . SER A 1 79 ? -14.405 0.309 3.677 1.00 87.06 79 SER A CA 1
ATOM 617 C C . SER A 1 79 ? -14.419 0.161 5.199 1.00 87.06 79 SER A C 1
ATOM 619 O O . SER A 1 79 ? -14.178 -0.900 5.762 1.00 87.06 79 SER A O 1
ATOM 621 N N . VAL A 1 80 ? -14.804 1.230 5.884 1.00 89.88 80 VAL A N 1
ATOM 622 C CA . VAL A 1 80 ? -14.918 1.230 7.344 1.00 89.88 80 VAL A CA 1
ATOM 623 C C . VAL A 1 80 ? -16.391 1.183 7.730 1.00 89.88 80 VAL A C 1
ATOM 625 O O . VAL A 1 80 ? -17.178 2.013 7.276 1.00 89.88 80 VAL A O 1
ATOM 628 N N . ILE A 1 81 ? -16.772 0.225 8.575 1.00 92.25 81 ILE A N 1
ATOM 629 C CA . ILE A 1 81 ? -18.026 0.273 9.327 1.00 92.25 81 ILE A CA 1
ATOM 630 C C . ILE A 1 81 ? -17.746 0.803 10.733 1.00 92.25 81 ILE A C 1
ATOM 632 O O . ILE A 1 81 ? -16.775 0.410 11.378 1.00 92.25 81 ILE A O 1
ATOM 636 N N . ARG A 1 82 ? -18.601 1.720 11.191 1.00 96.19 82 ARG A N 1
ATOM 637 C CA . ARG A 1 82 ? -18.517 2.346 12.513 1.00 96.19 82 ARG A CA 1
ATOM 638 C C . ARG A 1 82 ? -19.752 1.987 13.316 1.00 96.19 82 ARG A C 1
ATOM 640 O O . ARG A 1 82 ? -20.867 2.124 12.814 1.00 96.19 82 ARG A O 1
ATOM 647 N N . TYR A 1 83 ? -19.570 1.567 14.559 1.00 94.38 83 TYR A N 1
ATOM 648 C CA . TYR A 1 83 ? -20.677 1.371 15.490 1.00 94.38 83 TYR A CA 1
ATOM 649 C C . TYR A 1 83 ? -20.280 1.783 16.903 1.00 94.38 83 TYR A C 1
ATOM 651 O O . TYR A 1 83 ? -19.121 1.681 17.304 1.00 94.38 83 TYR A O 1
ATOM 659 N N . LYS A 1 84 ? -21.267 2.269 17.659 1.00 96.88 84 LYS A N 1
ATOM 660 C CA . LYS A 1 84 ? -21.096 2.648 19.062 1.00 96.88 84 LYS A CA 1
ATOM 661 C C . LYS A 1 84 ? -21.491 1.486 19.957 1.00 96.88 84 LYS A C 1
ATOM 663 O O . LYS A 1 84 ? -22.567 0.914 19.788 1.00 96.88 84 LYS A O 1
ATOM 668 N N . LEU A 1 85 ? -20.637 1.152 20.919 1.00 93.50 85 LEU A N 1
ATOM 669 C CA . LEU A 1 85 ? -20.961 0.135 21.914 1.00 93.50 85 LEU A CA 1
ATOM 670 C C . LEU A 1 85 ? -22.113 0.619 22.811 1.00 93.50 85 LEU A C 1
ATOM 672 O O . LEU A 1 85 ? -22.063 1.752 23.295 1.00 93.50 85 LEU A O 1
ATOM 676 N N . PRO A 1 86 ? -23.126 -0.224 23.085 1.00 91.00 86 PRO A N 1
ATOM 677 C CA . PRO A 1 86 ? -24.372 0.218 23.715 1.00 91.00 86 PRO A CA 1
ATOM 678 C C . PRO A 1 86 ? -24.204 0.710 25.160 1.00 91.00 86 PRO A C 1
ATOM 680 O O . PRO A 1 86 ? -24.991 1.537 25.606 1.00 91.00 86 PRO A O 1
ATOM 683 N N . ASN A 1 87 ? -23.178 0.237 25.880 1.00 95.94 87 ASN A N 1
ATOM 684 C CA . ASN A 1 87 ? -22.962 0.577 27.293 1.00 95.94 87 ASN A CA 1
ATOM 685 C C . ASN A 1 87 ? -21.876 1.644 27.504 1.00 95.94 87 ASN A C 1
ATOM 687 O O . ASN A 1 87 ? -22.047 2.536 28.327 1.00 95.94 87 ASN A O 1
ATOM 691 N N . SER A 1 88 ? -20.746 1.549 26.793 1.00 96.50 88 SER A N 1
ATOM 692 C CA . SER A 1 88 ? -19.606 2.462 26.975 1.00 96.50 88 SER A CA 1
ATOM 693 C C . SER A 1 88 ? -19.623 3.665 26.033 1.00 96.50 88 SER A C 1
ATOM 695 O O . SER A 1 88 ? -18.912 4.634 26.279 1.00 96.50 88 SER A O 1
ATOM 697 N N . GLY A 1 89 ? -20.379 3.600 24.931 1.00 92.00 89 GLY A N 1
ATOM 698 C CA . GLY A 1 89 ? -20.401 4.639 23.899 1.00 92.00 89 GLY A CA 1
ATOM 699 C C . GLY A 1 89 ? -19.135 4.727 23.036 1.00 92.00 89 GLY A C 1
ATOM 700 O O . GLY A 1 89 ? -19.081 5.58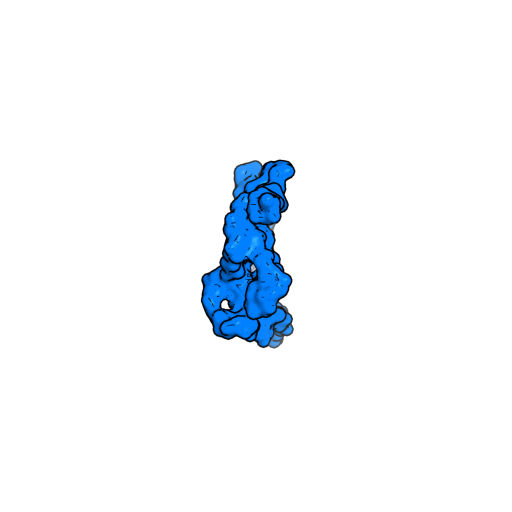5 22.158 1.00 92.00 89 GLY A O 1
ATOM 701 N N . ILE A 1 90 ? -18.142 3.852 23.250 1.00 95.88 90 ILE A N 1
ATOM 702 C CA . ILE A 1 90 ? -16.908 3.796 22.450 1.00 95.88 90 ILE A CA 1
ATOM 703 C C . ILE A 1 90 ? -17.261 3.518 20.984 1.00 95.88 90 ILE A C 1
ATOM 705 O O . ILE A 1 90 ? -18.053 2.615 20.698 1.00 95.88 90 ILE A O 1
ATOM 709 N N . GLU A 1 91 ? -16.665 4.286 20.066 1.00 95.44 91 GLU A N 1
ATOM 710 C CA . GLU A 1 91 ? -16.755 4.043 18.626 1.00 95.44 91 GLU A CA 1
ATOM 711 C C . GLU A 1 91 ? -15.736 2.979 18.215 1.00 95.44 91 GLU A C 1
ATOM 713 O O . GLU A 1 91 ? -14.530 3.155 18.379 1.00 95.44 91 GLU A O 1
ATOM 718 N N . VAL A 1 92 ? -16.237 1.871 17.677 1.00 94.00 92 VAL A N 1
ATOM 719 C CA . VAL A 1 92 ? -15.420 0.804 17.101 1.00 94.00 92 VAL A CA 1
ATOM 720 C C . VAL A 1 92 ? -15.457 0.933 15.584 1.00 94.00 92 VAL A C 1
ATOM 722 O O . VAL A 1 92 ? -16.522 1.131 14.993 1.00 94.00 92 VAL A O 1
ATOM 725 N N . GLN A 1 93 ? -14.282 0.813 14.969 1.00 95.44 93 GLN A N 1
ATOM 726 C CA . GLN A 1 93 ? -14.101 0.755 13.523 1.00 95.44 93 GLN A CA 1
ATOM 727 C C . GLN A 1 93 ? -13.704 -0.666 13.134 1.00 95.44 93 GLN A C 1
ATOM 729 O O . GLN A 1 93 ? -12.809 -1.247 13.745 1.00 95.44 93 GLN A O 1
ATOM 734 N N . ALA A 1 94 ? -14.360 -1.214 12.119 1.00 90.25 94 ALA A N 1
ATOM 735 C CA . ALA A 1 94 ? -14.002 -2.494 11.522 1.00 90.25 94 ALA A CA 1
ATOM 736 C C . ALA A 1 94 ? -14.045 -2.385 9.996 1.00 90.25 94 ALA A C 1
ATOM 738 O O . ALA A 1 94 ? -14.696 -1.489 9.450 1.00 90.25 94 ALA A O 1
ATOM 739 N N . SER A 1 95 ? -13.369 -3.295 9.299 1.00 91.00 95 SER A N 1
ATOM 740 C CA . SER A 1 95 ? -13.490 -3.398 7.848 1.00 91.00 95 SER A CA 1
ATOM 741 C C . SER A 1 95 ? -14.863 -3.950 7.460 1.00 91.00 95 SER A C 1
ATOM 743 O O . SER A 1 95 ? -15.429 -4.803 8.146 1.00 91.00 95 SER A O 1
ATOM 745 N N . LYS A 1 96 ? -15.434 -3.444 6.363 1.00 92.19 96 LYS A N 1
ATOM 746 C CA . LYS A 1 96 ? -16.732 -3.921 5.856 1.00 92.19 96 LYS A CA 1
ATOM 747 C C . LYS A 1 96 ? -16.576 -5.113 4.915 1.00 92.19 96 LYS A C 1
ATOM 749 O O . LYS A 1 96 ? -17.502 -5.910 4.785 1.00 92.19 96 LYS A O 1
ATOM 754 N N . GLY A 1 97 ? -15.438 -5.223 4.240 1.00 89.44 97 GLY A N 1
ATOM 755 C CA . GLY A 1 97 ? -15.192 -6.303 3.300 1.00 89.44 97 GLY A CA 1
ATOM 756 C C . GLY A 1 97 ? -13.714 -6.550 3.062 1.00 89.44 97 GLY A C 1
ATOM 757 O O . GLY A 1 97 ? -12.868 -5.712 3.369 1.00 89.44 97 GLY A O 1
ATOM 758 N N . TYR A 1 98 ? -13.442 -7.720 2.500 1.00 92.12 98 TYR A N 1
ATOM 759 C CA . TYR A 1 98 ? -12.144 -8.104 1.972 1.00 92.12 98 TYR A CA 1
ATOM 760 C C . TYR A 1 98 ? -12.250 -8.165 0.448 1.00 92.12 98 TYR A C 1
ATOM 762 O O . TYR A 1 98 ? -13.152 -8.816 -0.084 1.00 92.12 98 TYR A O 1
ATOM 770 N N . ILE A 1 99 ? -11.373 -7.440 -0.236 1.00 92.25 99 ILE A N 1
ATOM 771 C CA . ILE A 1 99 ? -11.269 -7.412 -1.693 1.00 92.25 99 ILE A CA 1
ATOM 772 C C . ILE A 1 99 ? -10.132 -8.350 -2.082 1.00 92.25 99 ILE A C 1
ATOM 774 O O . ILE A 1 99 ? -9.051 -8.278 -1.507 1.00 92.25 99 ILE A O 1
ATOM 778 N N . VAL A 1 100 ? -10.377 -9.211 -3.067 1.00 95.44 100 VAL A N 1
ATOM 779 C CA . VAL A 1 100 ? -9.339 -10.027 -3.705 1.00 95.44 100 VAL A CA 1
ATOM 780 C C . VAL A 1 100 ? -8.984 -9.372 -5.036 1.00 95.44 100 VAL A C 1
ATOM 782 O O . VAL A 1 100 ? -9.885 -8.962 -5.774 1.00 95.44 100 VAL A O 1
ATOM 785 N N . ARG A 1 101 ? -7.684 -9.276 -5.337 1.00 95.81 101 ARG A N 1
ATOM 786 C CA . ARG A 1 101 ? -7.144 -8.836 -6.628 1.00 95.81 101 ARG A CA 1
ATOM 787 C C . ARG A 1 101 ? -7.873 -9.548 -7.766 1.00 95.81 101 ARG A C 1
ATOM 789 O O . ARG A 1 101 ? -8.227 -10.719 -7.650 1.00 95.81 101 ARG A O 1
ATOM 796 N N . VAL A 1 102 ? -8.072 -8.853 -8.883 1.00 95.62 102 VAL A N 1
ATOM 797 C CA . VAL A 1 102 ? -8.862 -9.363 -10.016 1.00 95.62 102 VAL A CA 1
ATOM 798 C C . VAL A 1 102 ? -8.331 -10.702 -10.538 1.00 95.62 102 VAL A C 1
ATOM 800 O O . VAL A 1 102 ? -9.125 -11.579 -10.870 1.00 95.62 102 VAL A O 1
ATOM 803 N N . ASN A 1 103 ? -7.010 -10.898 -10.557 1.00 96.06 103 ASN A N 1
ATOM 804 C CA . ASN A 1 103 ? -6.403 -12.171 -10.956 1.00 96.06 103 ASN A CA 1
ATOM 805 C C . ASN A 1 103 ? -6.550 -13.323 -9.932 1.00 96.06 103 ASN A C 1
ATOM 807 O O . ASN A 1 103 ? -6.036 -14.415 -10.165 1.00 96.06 103 ASN A O 1
ATOM 811 N N . GLY A 1 104 ? -7.226 -13.100 -8.801 1.00 97.31 104 GLY A N 1
ATOM 812 C CA . GLY A 1 104 ? -7.470 -14.092 -7.751 1.00 97.31 104 GLY A CA 1
ATOM 813 C C . GLY A 1 104 ? -6.352 -14.237 -6.714 1.00 97.31 104 GLY A C 1
ATOM 814 O O . GLY A 1 104 ? -6.497 -15.021 -5.778 1.00 97.31 104 GLY A O 1
ATOM 815 N N . SER A 1 105 ? -5.246 -13.502 -6.847 1.00 96.06 105 SER A N 1
ATOM 816 C CA . SER A 1 105 ? -4.131 -13.541 -5.898 1.00 96.06 105 SER A CA 1
ATOM 817 C C . SER A 1 105 ? -4.532 -13.021 -4.516 1.00 96.06 105 SER A C 1
ATOM 819 O O . SER A 1 105 ? -5.157 -11.972 -4.396 1.00 96.06 105 SER A O 1
ATOM 821 N N . THR A 1 106 ? -4.111 -13.704 -3.453 1.00 95.75 106 THR A N 1
ATOM 822 C CA . THR A 1 106 ? -4.277 -13.268 -2.052 1.00 95.75 106 THR A CA 1
ATOM 823 C C . THR A 1 106 ? -2.936 -13.006 -1.371 1.00 95.75 106 THR A C 1
ATOM 825 O O . THR A 1 106 ? -2.844 -13.041 -0.148 1.00 95.75 106 THR A O 1
ATOM 828 N N . THR A 1 107 ? -1.871 -12.830 -2.151 1.00 94.38 107 THR A N 1
ATOM 829 C CA . THR A 1 107 ? -0.518 -12.671 -1.618 1.00 94.38 107 THR A CA 1
ATOM 830 C C . THR A 1 107 ? -0.405 -11.381 -0.806 1.00 94.38 107 THR A C 1
ATOM 832 O O . THR A 1 107 ? -0.833 -10.321 -1.260 1.00 94.38 107 THR A O 1
ATOM 835 N N . GLU A 1 108 ? 0.215 -11.467 0.369 1.00 92.44 108 GLU A N 1
ATOM 836 C CA . G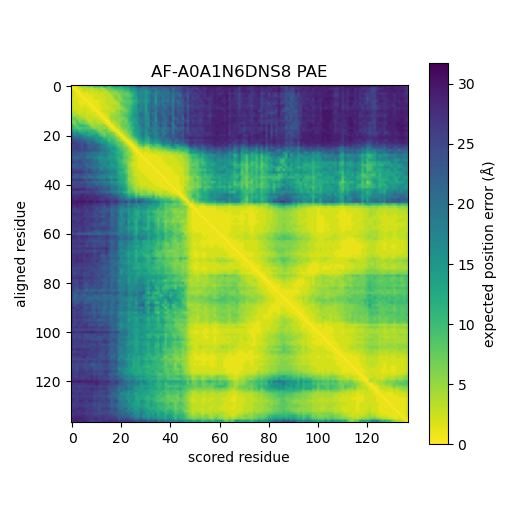LU A 1 108 ? 0.463 -10.341 1.282 1.00 92.44 108 GLU A CA 1
ATOM 837 C C . GLU A 1 108 ? 1.711 -9.560 0.853 1.00 92.44 108 GLU A C 1
ATOM 839 O O . GLU A 1 108 ? 2.735 -9.538 1.534 1.00 92.44 108 GLU A O 1
ATOM 844 N N . ARG A 1 109 ? 1.655 -8.996 -0.354 1.00 92.00 109 ARG A N 1
ATOM 845 C CA . ARG A 1 109 ? 2.735 -8.194 -0.930 1.00 92.00 109 ARG A CA 1
ATOM 846 C C . ARG A 1 109 ? 2.192 -7.121 -1.868 1.00 92.00 109 ARG A C 1
ATOM 848 O O . ARG A 1 109 ? 1.035 -7.198 -2.293 1.00 92.00 109 ARG A O 1
ATOM 855 N N . GLY A 1 110 ? 3.031 -6.147 -2.193 1.00 92.88 110 GLY A N 1
ATOM 856 C CA . GLY A 1 110 ? 2.685 -5.051 -3.083 1.00 92.88 110 GLY A CA 1
ATOM 857 C C . GLY A 1 110 ? 2.499 -5.471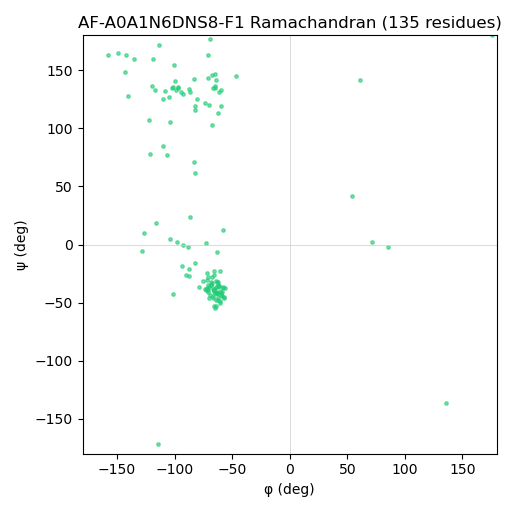 -4.537 1.00 92.88 110 GLY A C 1
ATOM 858 O O . GLY A 1 110 ? 2.710 -6.622 -4.935 1.00 92.88 110 GLY A O 1
ATOM 859 N N . VAL A 1 111 ? 2.114 -4.506 -5.368 1.00 94.88 111 VAL A N 1
ATOM 860 C CA . VAL A 1 111 ? 2.229 -4.641 -6.818 1.00 94.88 111 VAL A CA 1
ATOM 861 C C . VAL A 1 111 ? 3.704 -4.593 -7.172 1.00 94.88 111 VAL A C 1
ATOM 863 O O . VAL A 1 111 ? 4.377 -3.607 -6.889 1.00 94.88 111 VAL A O 1
ATOM 866 N N . ILE A 1 112 ? 4.198 -5.660 -7.793 1.00 95.88 112 ILE A N 1
ATOM 867 C CA . ILE A 1 112 ? 5.558 -5.694 -8.326 1.00 95.88 112 ILE A CA 1
ATOM 868 C C . ILE A 1 112 ? 5.556 -4.975 -9.664 1.00 95.88 112 ILE A C 1
ATOM 870 O O . ILE A 1 112 ? 4.754 -5.360 -10.513 1.00 95.88 112 ILE A O 1
ATOM 874 N N . PRO A 1 113 ? 6.409 -3.959 -9.860 1.00 96.12 113 PRO A N 1
ATOM 875 C CA . PRO A 1 113 ? 6.467 -3.235 -11.118 1.00 96.12 113 PRO A CA 1
ATOM 876 C C . PRO A 1 113 ? 6.948 -4.164 -12.236 1.00 96.12 113 PRO A C 1
ATOM 878 O O . PRO A 1 113 ? 7.785 -5.043 -12.017 1.00 96.12 113 PRO A O 1
ATOM 881 N N . ASP A 1 114 ? 6.445 -3.941 -13.445 1.00 97.62 114 ASP A N 1
ATOM 882 C CA . ASP A 1 114 ? 6.938 -4.605 -14.653 1.00 97.62 114 ASP A CA 1
ATOM 883 C C . ASP A 1 114 ? 8.355 -4.110 -14.985 1.00 97.62 114 ASP A C 1
ATOM 885 O O . ASP A 1 114 ? 9.225 -4.878 -15.403 1.00 97.62 114 ASP A O 1
ATOM 889 N N . ILE A 1 115 ? 8.617 -2.826 -14.715 1.00 96.44 115 ILE A N 1
ATOM 890 C CA . ILE A 1 115 ? 9.921 -2.188 -14.879 1.00 96.44 115 ILE A CA 1
ATOM 891 C C . ILE A 1 115 ? 10.370 -1.598 -13.543 1.00 96.44 115 ILE A C 1
ATOM 893 O O . ILE A 1 115 ? 9.885 -0.557 -13.104 1.00 96.44 115 ILE A O 1
ATOM 897 N N . PHE A 1 116 ? 11.356 -2.237 -12.917 1.00 96.38 116 PHE A N 1
ATOM 898 C CA . PHE A 1 116 ? 11.951 -1.706 -11.695 1.00 96.38 116 PHE A CA 1
ATOM 899 C C . PHE A 1 116 ? 12.846 -0.493 -11.986 1.00 96.38 116 PHE A C 1
ATOM 901 O O . PHE A 1 116 ? 13.825 -0.603 -12.740 1.00 96.38 116 PHE A O 1
ATOM 908 N N . ILE A 1 117 ? 12.524 0.639 -11.359 1.00 95.25 117 ILE A N 1
ATOM 909 C CA . ILE A 1 117 ? 13.347 1.851 -11.292 1.00 95.25 117 ILE A CA 1
ATOM 910 C C . ILE A 1 117 ? 13.204 2.407 -9.877 1.00 95.25 117 ILE A C 1
ATOM 912 O O . ILE A 1 117 ? 12.092 2.569 -9.387 1.00 95.25 117 ILE A O 1
ATOM 916 N N . LYS A 1 118 ? 14.336 2.664 -9.224 1.00 92.50 118 LYS A N 1
ATOM 917 C CA . LYS A 1 118 ? 14.368 3.224 -7.877 1.00 92.50 118 LYS A CA 1
ATOM 918 C C . LYS A 1 118 ? 14.314 4.747 -7.942 1.00 92.50 118 LYS A C 1
ATOM 920 O O . LYS A 1 118 ? 15.104 5.322 -8.683 1.00 92.50 118 LYS A O 1
ATOM 925 N N . ASP A 1 119 ? 13.427 5.329 -7.147 1.00 88.25 119 ASP A N 1
ATOM 926 C CA . ASP A 1 119 ? 13.234 6.771 -6.982 1.00 88.25 119 ASP A CA 1
ATOM 927 C C . ASP A 1 119 ? 14.004 7.266 -5.742 1.00 88.25 119 ASP A C 1
ATOM 929 O O . ASP A 1 119 ? 13.986 6.616 -4.683 1.00 88.25 119 ASP A O 1
ATOM 933 N N . TYR A 1 120 ? 14.714 8.388 -5.869 1.00 88.19 120 TYR A N 1
ATOM 934 C CA . TYR A 1 120 ? 15.393 9.060 -4.763 1.00 88.19 120 TYR A CA 1
ATOM 935 C C . TYR A 1 120 ? 14.636 10.332 -4.371 1.00 88.19 120 TYR A C 1
ATOM 937 O O . TYR A 1 120 ? 15.063 11.452 -4.593 1.00 88.19 120 TYR A O 1
ATOM 945 N N . LEU A 1 121 ? 13.540 10.128 -3.644 1.00 73.75 121 LEU A N 1
ATOM 946 C CA . LEU A 1 121 ? 12.500 11.107 -3.306 1.00 73.75 121 LEU A CA 1
ATOM 947 C C . LEU A 1 121 ? 12.905 12.405 -2.535 1.00 73.75 121 LEU A C 1
ATOM 949 O O . LEU A 1 121 ? 12.038 13.093 -1.993 1.00 73.75 121 LEU A O 1
ATOM 953 N N . LEU A 1 122 ? 14.193 12.740 -2.406 1.00 81.50 122 LEU A N 1
ATOM 954 C CA . LEU A 1 122 ? 14.707 13.931 -1.707 1.00 81.50 122 LEU A CA 1
ATOM 955 C C . LEU A 1 122 ? 15.660 14.792 -2.550 1.00 81.50 122 LEU A C 1
ATOM 957 O O . LEU A 1 122 ? 16.291 15.703 -2.004 1.00 81.50 122 LEU A O 1
ATOM 961 N N . ASP A 1 123 ? 15.780 14.526 -3.844 1.00 85.88 123 ASP A N 1
ATOM 962 C CA . ASP A 1 123 ? 16.489 15.392 -4.780 1.00 85.88 123 ASP A CA 1
ATOM 963 C C . ASP A 1 123 ? 15.531 16.001 -5.824 1.00 85.88 123 ASP A C 1
ATOM 965 O O . ASP A 1 123 ? 14.311 16.007 -5.647 1.00 85.88 123 ASP A O 1
ATOM 969 N N . GLU A 1 124 ? 16.096 16.671 -6.829 1.00 90.06 124 GLU A N 1
ATOM 970 C CA . GLU A 1 124 ? 15.337 17.261 -7.940 1.00 90.06 124 GLU A CA 1
ATOM 971 C C . GLU A 1 124 ? 15.344 16.358 -9.185 1.00 90.06 124 GLU A C 1
ATOM 973 O O . GLU A 1 124 ? 14.837 16.763 -10.234 1.00 90.06 124 GLU A O 1
ATOM 978 N N . GLU A 1 125 ? 15.960 15.175 -9.105 1.00 92.50 125 GLU A N 1
ATOM 979 C CA . GLU A 1 125 ? 16.014 14.229 -10.209 1.00 92.50 125 GLU A CA 1
ATOM 980 C C . GLU A 1 125 ? 14.721 13.395 -10.226 1.00 92.50 125 GLU A C 1
ATOM 982 O O . GLU A 1 125 ? 14.132 13.082 -9.200 1.00 92.50 125 GLU A O 1
ATOM 987 N N . ASP A 1 126 ? 14.217 13.091 -11.423 1.00 92.38 126 ASP A N 1
ATOM 988 C CA . ASP A 1 126 ? 13.069 12.196 -11.601 1.00 92.38 126 ASP A CA 1
ATOM 989 C C . ASP A 1 126 ? 13.590 10.911 -12.248 1.00 92.38 126 ASP A C 1
ATOM 991 O O . ASP A 1 126 ? 13.623 10.772 -13.479 1.00 92.38 126 ASP A O 1
ATOM 995 N N . GLU A 1 127 ? 14.085 9.979 -11.426 1.00 94.75 127 GLU A N 1
ATOM 996 C CA . GLU A 1 127 ? 14.675 8.738 -11.933 1.00 94.75 127 GLU A CA 1
ATOM 997 C C . GLU A 1 127 ? 13.658 7.899 -12.690 1.00 94.75 127 GLU A C 1
ATOM 999 O O . GLU A 1 127 ? 14.029 7.201 -13.640 1.00 94.75 127 GLU A O 1
ATOM 1004 N N . ILE A 1 128 ? 12.389 7.956 -12.282 1.00 94.00 128 ILE A N 1
ATOM 1005 C CA . ILE A 1 128 ? 11.307 7.212 -12.916 1.00 94.00 128 ILE A CA 1
ATOM 1006 C C . ILE A 1 128 ? 11.127 7.702 -14.350 1.00 94.00 128 ILE A C 1
ATOM 1008 O O . ILE A 1 128 ? 11.188 6.892 -15.279 1.00 94.00 128 ILE A O 1
ATOM 1012 N N . LEU A 1 129 ? 10.959 9.010 -14.552 1.00 94.56 129 LEU A N 1
ATOM 1013 C CA . LEU A 1 129 ? 10.776 9.607 -15.870 1.00 94.56 129 LEU A CA 1
ATOM 1014 C C . LEU A 1 129 ? 12.019 9.428 -16.743 1.00 94.56 129 LEU A C 1
ATOM 1016 O O . LEU A 1 129 ? 11.933 8.873 -17.842 1.00 94.56 129 LEU A O 1
ATOM 1020 N N . GLU A 1 130 ? 13.182 9.862 -16.261 1.00 95.25 130 GLU A N 1
ATOM 1021 C CA . GLU A 1 130 ? 14.429 9.830 -17.031 1.00 95.25 130 GLU A CA 1
ATOM 1022 C C . GLU A 1 130 ? 14.883 8.395 -17.313 1.00 95.25 130 GLU A C 1
ATOM 1024 O O . GLU A 1 130 ? 15.347 8.062 -18.410 1.00 95.25 130 GLU A O 1
ATOM 1029 N N . GLY A 1 131 ? 14.736 7.508 -16.330 1.00 94.81 131 GLY A N 1
ATOM 1030 C CA . GLY A 1 131 ? 15.039 6.090 -16.466 1.00 94.81 131 GLY A CA 1
ATOM 1031 C C . GLY A 1 131 ? 14.106 5.385 -17.447 1.00 94.81 131 GLY A C 1
ATOM 1032 O O . GLY A 1 131 ? 14.570 4.548 -18.227 1.00 94.81 131 GLY A O 1
ATOM 1033 N N . LEU A 1 132 ? 12.816 5.735 -17.460 1.00 95.88 132 LEU A N 1
ATOM 1034 C CA . LEU A 1 132 ? 11.853 5.181 -18.408 1.00 95.88 132 LEU A CA 1
ATOM 1035 C C . LEU A 1 132 ? 12.110 5.681 -19.834 1.00 95.88 132 LEU A C 1
ATOM 1037 O O . LEU A 1 132 ? 12.168 4.871 -20.760 1.00 95.88 132 LEU A O 1
ATOM 1041 N N . LEU A 1 133 ? 12.342 6.984 -20.022 1.00 96.25 133 LEU A N 1
ATOM 1042 C CA . LEU A 1 133 ? 12.654 7.560 -21.336 1.00 96.25 133 LEU A CA 1
ATOM 1043 C C . LEU A 1 133 ? 13.896 6.916 -21.967 1.00 96.25 133 LEU A C 1
ATOM 1045 O O . LEU A 1 133 ? 13.915 6.681 -23.174 1.00 96.25 133 LEU A O 1
ATOM 1049 N N . LYS A 1 134 ? 14.912 6.567 -21.169 1.00 95.06 134 LYS A N 1
ATOM 1050 C CA . LYS A 1 134 ? 16.108 5.843 -21.641 1.00 95.06 134 LYS A CA 1
ATOM 1051 C C . LYS A 1 134 ? 15.829 4.417 -22.125 1.00 95.06 134 LYS A C 1
ATOM 1053 O O . LYS A 1 134 ? 16.643 3.882 -22.865 1.00 95.06 134 LYS A O 1
ATOM 1058 N N . ARG A 1 135 ? 14.740 3.779 -21.684 1.00 91.69 135 ARG A N 1
ATOM 1059 C CA . ARG A 1 135 ? 14.359 2.418 -22.111 1.00 91.69 135 ARG A CA 1
ATOM 1060 C C . ARG A 1 135 ? 13.461 2.407 -23.346 1.00 91.69 135 ARG A C 1
ATOM 1062 O O . ARG A 1 135 ? 13.418 1.397 -24.041 1.00 91.69 135 ARG A O 1
ATOM 1069 N N . LEU A 1 136 ? 12.717 3.490 -23.569 1.00 91.19 136 LEU A N 1
ATOM 1070 C CA . LEU A 1 136 ? 11.775 3.623 -24.684 1.00 91.19 136 LEU A CA 1
ATOM 1071 C C . LEU A 1 136 ? 12.424 4.158 -25.971 1.00 91.19 136 LEU A C 1
ATOM 1073 O O . LEU A 1 136 ? 11.857 3.966 -27.046 1.00 91.19 136 LEU A O 1
ATOM 1077 N N . ASN A 1 137 ? 13.574 4.829 -25.857 1.00 74.44 137 ASN A N 1
ATOM 1078 C CA . ASN A 1 137 ? 14.378 5.331 -26.978 1.00 74.44 137 ASN A CA 1
ATOM 1079 C C . ASN A 1 137 ? 15.491 4.351 -27.361 1.00 74.44 137 ASN A C 1
ATOM 1081 O O . ASN A 1 137 ? 15.807 4.284 -28.571 1.00 74.44 137 ASN A O 1
#

pLDDT: mean 85.35, std 13.12, range [48.84, 98.0]

Organism: NCBI:txid226505

Nearest PDB structures (foldseek):
  8xt3-assembly1_Lp  TM=3.229E-01  e=5.980E+00  Homo sapiens

Mean predicted aligned error: 11.99 Å

Radius of gyration: 25.83 Å; Cα contacts (8 Å, |Δi|>4): 149; chains: 1; bounding box: 41×34×90 Å

Solvent-accessible surface area (backbone atoms only — not comparable to full-atom values): 8219 Å² total; per-residue (Å²): 110,70,72,59,52,55,52,51,51,53,56,50,57,57,52,55,57,57,65,71,71,70,71,82,75,80,73,50,74,65,58,51,51,51,50,48,54,50,51,50,55,49,54,66,38,60,50,88,56,55,27,44,51,52,42,48,31,50,72,70,66,75,51,82,44,71,25,62,66,36,69,36,38,40,36,38,73,43,64,79,41,76,50,61,42,93,85,82,60,52,77,47,78,43,68,68,44,75,46,65,28,92,86,68,50,76,59,96,45,39,38,72,38,78,42,79,36,77,71,63,94,86,64,93,69,56,44,52,62,57,54,47,54,67,73,77,108